Protein AF-A0A0G1K274-F1 (afdb_monomer_lite)

Structure (mmCIF, N/CA/C/O backbone):
data_AF-A0A0G1K274-F1
#
_entry.id   AF-A0A0G1K274-F1
#
loop_
_atom_site.group_PDB
_atom_site.id
_atom_site.type_symbol
_atom_site.label_atom_id
_atom_site.label_alt_id
_atom_site.label_comp_id
_atom_site.label_asym_id
_atom_site.label_entity_id
_atom_site.label_seq_id
_atom_site.pdbx_PDB_ins_code
_atom_site.Cartn_x
_atom_site.Cartn_y
_atom_site.Cartn_z
_atom_site.occupancy
_atom_site.B_iso_or_equiv
_atom_site.auth_seq_id
_atom_site.auth_comp_id
_atom_site.auth_asym_id
_atom_site.auth_atom_id
_atom_site.pdbx_PDB_model_num
ATOM 1 N N . MET A 1 1 ? 9.021 -3.836 31.593 1.00 56.03 1 MET A N 1
ATOM 2 C CA . MET A 1 1 ? 8.972 -5.165 30.939 1.00 56.03 1 MET A CA 1
ATOM 3 C C . MET A 1 1 ? 7.720 -5.307 30.049 1.00 56.03 1 MET A C 1
ATOM 5 O O . MET A 1 1 ? 6.851 -6.098 30.370 1.00 56.03 1 MET A O 1
ATOM 9 N N . LYS A 1 2 ? 7.548 -4.508 28.974 1.00 59.28 2 LYS A N 1
ATOM 10 C CA . LYS A 1 2 ? 6.286 -4.501 28.179 1.00 59.28 2 LYS A CA 1
ATOM 11 C C . LYS A 1 2 ? 6.454 -4.454 26.645 1.00 59.28 2 LYS A C 1
ATOM 13 O O . LYS A 1 2 ? 5.501 -4.141 25.948 1.00 59.28 2 LYS A O 1
ATOM 18 N N . LYS A 1 3 ? 7.643 -4.742 26.097 1.00 61.62 3 LYS A N 1
ATOM 19 C CA . LYS A 1 3 ? 7.889 -4.681 24.635 1.00 61.62 3 LYS A CA 1
ATOM 20 C C . LYS A 1 3 ? 8.610 -5.903 24.039 1.00 61.62 3 LYS A C 1
ATOM 22 O O . LYS A 1 3 ? 9.006 -5.861 22.884 1.00 61.62 3 LYS A O 1
ATOM 27 N N . LEU A 1 4 ? 8.734 -7.007 24.785 1.00 67.12 4 LEU A N 1
ATOM 28 C CA . LEU A 1 4 ? 9.348 -8.249 24.280 1.00 67.12 4 LEU A CA 1
ATOM 29 C C . LEU A 1 4 ? 8.458 -9.030 23.299 1.00 67.12 4 LEU A C 1
ATOM 31 O O . LEU A 1 4 ? 8.970 -9.836 22.533 1.00 67.12 4 LEU A O 1
ATOM 35 N N . TRP A 1 5 ? 7.148 -8.779 23.276 1.00 68.88 5 TRP A N 1
ATOM 36 C CA . TRP A 1 5 ? 6.225 -9.527 22.413 1.00 68.88 5 TRP A CA 1
ATOM 37 C C . TRP A 1 5 ? 6.246 -9.084 20.938 1.00 68.88 5 TRP A C 1
ATOM 39 O O . TRP A 1 5 ? 5.755 -9.797 20.074 1.00 68.88 5 TRP A O 1
ATOM 49 N N . VAL A 1 6 ? 6.855 -7.931 20.630 1.00 72.81 6 VAL A N 1
ATOM 50 C CA . VAL A 1 6 ? 6.970 -7.415 19.250 1.00 72.81 6 VAL A CA 1
ATOM 51 C C . VAL A 1 6 ? 8.203 -7.981 18.527 1.00 72.81 6 VAL A C 1
ATOM 53 O O . VAL A 1 6 ? 8.236 -8.024 17.301 1.00 72.81 6 VAL A O 1
ATOM 56 N N . LEU A 1 7 ? 9.198 -8.471 19.277 1.00 71.88 7 LEU A N 1
ATOM 57 C CA . LEU A 1 7 ? 10.421 -9.062 18.728 1.00 71.88 7 LEU A CA 1
ATOM 58 C C . LEU A 1 7 ? 10.169 -10.246 17.770 1.00 71.88 7 LEU A C 1
ATOM 60 O O . LEU A 1 7 ? 10.733 -10.218 16.680 1.00 71.88 7 LEU A O 1
ATOM 64 N N . PRO A 1 8 ? 9.323 -11.248 18.099 1.00 73.25 8 PRO A N 1
ATOM 65 C CA . PRO A 1 8 ? 9.096 -12.379 17.198 1.00 73.25 8 PRO A CA 1
ATOM 66 C C . PRO A 1 8 ? 8.377 -11.978 15.902 1.00 73.25 8 PRO A C 1
ATOM 68 O O . PRO A 1 8 ? 8.638 -12.557 14.854 1.00 73.25 8 PRO A O 1
ATOM 71 N N . LEU A 1 9 ? 7.513 -10.958 15.937 1.00 73.12 9 LEU A N 1
ATOM 72 C CA . LEU A 1 9 ? 6.860 -10.437 14.730 1.00 73.12 9 LEU A CA 1
ATOM 73 C C . LEU A 1 9 ? 7.866 -9.739 13.801 1.00 73.12 9 LEU A C 1
ATOM 75 O O . LEU A 1 9 ? 7.796 -9.908 12.587 1.00 73.12 9 LEU A O 1
ATOM 79 N N . LEU A 1 10 ? 8.837 -9.014 14.368 1.00 73.75 10 LEU A N 1
ATOM 80 C CA . LEU A 1 10 ? 9.909 -8.363 13.611 1.00 73.75 10 LEU A CA 1
ATOM 81 C C . LEU A 1 10 ? 10.880 -9.383 12.991 1.00 73.75 10 LEU A C 1
ATOM 83 O O . LEU A 1 10 ? 11.312 -9.209 11.855 1.00 73.75 10 LEU A O 1
ATOM 87 N N . THR A 1 11 ? 11.208 -10.463 13.708 1.00 67.00 11 THR A N 1
ATOM 88 C CA . THR A 1 11 ? 12.111 -11.501 13.187 1.00 67.00 11 THR A CA 1
ATOM 89 C C . THR A 1 11 ? 11.443 -12.359 12.119 1.00 67.00 11 THR A C 1
ATOM 91 O O . THR A 1 11 ? 12.080 -12.686 11.124 1.00 67.00 11 THR A O 1
ATOM 94 N N . VAL A 1 12 ? 10.154 -12.683 12.270 1.00 70.44 12 VAL A N 1
ATOM 95 C CA . VAL A 1 12 ? 9.387 -13.394 11.234 1.00 70.44 12 VAL A CA 1
ATOM 96 C C . VAL A 1 12 ? 9.238 -12.534 9.976 1.00 70.44 12 VAL A C 1
ATOM 98 O O . VAL A 1 12 ? 9.402 -13.052 8.877 1.00 70.44 12 VAL A O 1
ATOM 101 N N . PHE A 1 13 ? 9.030 -11.219 10.114 1.00 70.31 13 PHE A N 1
ATOM 102 C CA . PHE A 1 13 ? 9.055 -10.291 8.977 1.00 70.31 13 PHE A CA 1
ATOM 103 C C . PHE A 1 13 ? 10.398 -10.335 8.233 1.00 70.31 13 PHE A C 1
ATOM 105 O O . PHE A 1 13 ? 10.417 -10.393 7.009 1.00 70.31 13 PHE A O 1
ATOM 112 N N . PHE A 1 14 ? 11.519 -10.386 8.957 1.00 63.84 14 PHE A N 1
ATOM 113 C CA . PHE A 1 14 ? 12.847 -10.437 8.344 1.00 63.84 14 PHE A CA 1
ATOM 114 C C . PHE A 1 14 ? 13.130 -11.772 7.635 1.00 63.84 14 PHE A C 1
ATOM 116 O O . PHE A 1 14 ? 13.730 -11.774 6.563 1.00 63.84 14 PHE A O 1
ATOM 123 N N . ILE A 1 15 ? 12.664 -12.900 8.187 1.00 64.75 15 ILE A N 1
ATOM 124 C CA . ILE A 1 15 ? 12.834 -14.242 7.593 1.00 64.75 15 ILE A CA 1
ATOM 125 C C . ILE A 1 15 ? 11.943 -14.432 6.357 1.00 64.75 15 ILE A C 1
ATOM 127 O O . ILE A 1 15 ? 12.360 -15.059 5.392 1.00 64.75 15 ILE A O 1
ATOM 131 N N . LEU A 1 16 ? 10.731 -13.871 6.349 1.00 52.72 16 LEU A N 1
ATOM 132 C CA . LEU A 1 16 ? 9.820 -13.977 5.201 1.00 52.72 16 LEU A CA 1
ATOM 133 C C . LEU A 1 16 ? 10.188 -13.045 4.036 1.00 52.72 16 LEU A C 1
ATOM 135 O O . LEU A 1 16 ? 9.687 -13.234 2.932 1.00 52.72 16 LEU A O 1
ATOM 139 N N . PHE A 1 17 ? 11.047 -12.051 4.270 1.00 60.38 17 PHE A N 1
ATOM 140 C CA . PHE A 1 17 ? 11.479 -11.076 3.261 1.00 60.38 17 PHE A CA 1
ATOM 141 C C . PHE A 1 17 ? 12.928 -11.280 2.795 1.00 60.38 17 PHE A C 1
ATOM 143 O O . PHE A 1 17 ? 13.380 -10.606 1.871 1.00 60.38 17 PHE A O 1
ATOM 150 N N . SER A 1 18 ? 13.665 -12.200 3.424 1.00 56.19 18 SER A N 1
ATOM 151 C CA . SER A 1 18 ? 14.994 -12.614 2.974 1.00 56.19 18 SER A CA 1
ATOM 152 C C . SER A 1 18 ? 14.857 -13.793 2.013 1.00 56.19 18 SER A C 1
ATOM 154 O O . SER A 1 18 ? 14.837 -14.955 2.408 1.00 56.19 18 SER A O 1
ATOM 156 N N . SER A 1 19 ? 14.734 -13.497 0.719 1.00 55.25 19 SER A N 1
ATOM 157 C CA . SER A 1 19 ? 14.822 -14.517 -0.327 1.00 55.25 19 SER A CA 1
ATOM 158 C C . SER A 1 19 ? 16.202 -15.199 -0.292 1.00 55.25 19 SER A C 1
ATOM 160 O O . SER A 1 19 ? 17.212 -14.489 -0.223 1.00 55.25 19 SER A O 1
ATOM 162 N N . PRO A 1 20 ? 16.286 -16.543 -0.357 1.00 55.88 20 PRO A N 1
ATOM 163 C CA . PRO A 1 20 ? 17.560 -17.238 -0.458 1.00 55.88 20 PRO A CA 1
ATOM 164 C C . PRO A 1 20 ? 18.199 -16.941 -1.817 1.00 55.88 20 PRO A C 1
ATOM 166 O O . PRO A 1 20 ? 17.591 -17.101 -2.873 1.00 55.88 20 PRO A O 1
ATOM 169 N N . LEU A 1 21 ? 19.439 -16.479 -1.756 1.00 46.41 21 LEU A N 1
ATOM 170 C CA . LEU A 1 21 ? 20.280 -16.168 -2.897 1.00 46.41 21 LEU A CA 1
ATOM 171 C C . LEU A 1 21 ? 20.749 -17.478 -3.560 1.00 46.41 21 LEU A C 1
ATOM 173 O O . LEU A 1 21 ? 21.390 -18.302 -2.905 1.00 46.41 21 LEU A O 1
ATOM 177 N N . HIS A 1 22 ? 20.432 -17.690 -4.838 1.00 45.53 22 HIS A N 1
ATOM 178 C CA . HIS A 1 22 ? 20.986 -18.790 -5.634 1.00 45.53 22 HIS A CA 1
ATOM 179 C C . HIS A 1 22 ? 22.486 -18.540 -5.862 1.00 45.53 22 HIS A C 1
ATOM 181 O O . HIS A 1 22 ? 22.850 -17.520 -6.437 1.00 45.53 22 HIS A O 1
ATOM 187 N N . ALA A 1 23 ? 23.357 -19.450 -5.417 1.00 46.56 23 ALA A N 1
ATOM 188 C CA . ALA A 1 23 ? 24.804 -19.357 -5.619 1.00 46.56 23 ALA A CA 1
ATOM 189 C C . ALA A 1 23 ? 25.292 -20.443 -6.594 1.00 46.56 23 ALA A C 1
ATOM 191 O O . ALA A 1 23 ? 25.287 -21.628 -6.257 1.00 46.56 23 ALA A O 1
ATOM 192 N N . VAL A 1 24 ? 25.748 -20.031 -7.781 1.00 47.75 24 VAL A N 1
ATOM 193 C CA . VAL A 1 24 ? 26.593 -20.807 -8.707 1.00 47.75 24 VAL A CA 1
ATOM 194 C C . VAL A 1 24 ? 27.685 -19.857 -9.211 1.00 47.75 24 VAL A C 1
ATOM 196 O O . VAL A 1 24 ? 27.383 -18.757 -9.651 1.00 47.75 24 VAL A O 1
ATOM 199 N N . ILE A 1 25 ? 28.950 -20.265 -9.093 1.00 51.47 25 ILE A N 1
ATOM 200 C CA . ILE A 1 25 ? 30.141 -19.402 -9.170 1.00 51.47 25 ILE A CA 1
ATOM 201 C C . ILE A 1 25 ? 30.819 -19.586 -10.538 1.00 51.47 25 ILE A C 1
ATOM 203 O O . ILE A 1 25 ? 31.209 -20.708 -10.867 1.00 51.47 25 ILE A O 1
ATOM 207 N N . ASN A 1 26 ? 30.999 -18.517 -11.323 1.00 50.50 26 ASN A N 1
ATOM 208 C CA . ASN A 1 26 ? 31.830 -18.531 -12.536 1.00 50.50 26 ASN A CA 1
ATOM 209 C C . ASN A 1 26 ? 32.650 -17.235 -12.657 1.00 50.50 26 ASN A C 1
ATOM 211 O O . ASN A 1 26 ? 32.182 -16.218 -13.161 1.00 50.50 26 ASN A O 1
ATOM 215 N N . ILE A 1 27 ? 33.904 -17.303 -12.206 1.00 56.06 27 ILE A N 1
ATOM 216 C CA . ILE A 1 27 ? 34.758 -16.185 -11.751 1.00 56.06 27 ILE A CA 1
ATOM 217 C C . ILE A 1 27 ? 35.103 -15.134 -12.838 1.00 56.06 27 ILE A C 1
ATOM 219 O O . ILE A 1 27 ? 35.600 -14.060 -12.516 1.00 56.06 27 ILE A O 1
ATOM 223 N N . VAL A 1 28 ? 34.802 -15.371 -14.120 1.00 55.28 28 VAL A N 1
ATOM 224 C CA . VAL A 1 28 ? 34.998 -14.369 -15.196 1.00 55.28 28 VAL A CA 1
ATOM 225 C C . VAL A 1 28 ? 33.726 -13.555 -15.500 1.00 55.28 28 VAL A C 1
ATOM 227 O O . VAL A 1 28 ? 33.837 -12.443 -16.009 1.00 55.28 28 VAL A O 1
ATOM 230 N N . ASN A 1 29 ? 32.541 -14.036 -15.104 1.00 54.09 29 ASN A N 1
ATOM 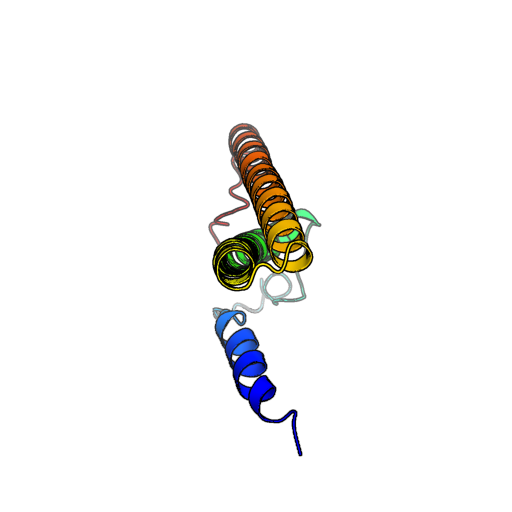231 C CA . ASN A 1 29 ? 31.276 -13.281 -15.153 1.00 54.09 29 ASN A CA 1
ATOM 232 C C . ASN A 1 29 ? 30.891 -12.677 -13.777 1.00 54.09 29 ASN A C 1
ATOM 234 O O . ASN A 1 29 ? 29.935 -11.923 -13.661 1.00 54.09 29 ASN A O 1
ATOM 238 N N . ASP A 1 30 ? 31.664 -12.959 -12.725 1.00 52.44 30 ASP A N 1
ATOM 239 C CA . ASP A 1 30 ? 31.283 -12.813 -11.307 1.00 52.44 30 ASP A CA 1
ATOM 240 C C . ASP A 1 30 ? 31.515 -11.414 -10.690 1.00 52.44 30 ASP A C 1
ATOM 242 O O . ASP A 1 30 ? 31.635 -11.260 -9.476 1.00 52.44 30 ASP A O 1
ATOM 246 N N . ILE A 1 31 ? 31.622 -10.365 -11.511 1.00 49.75 31 ILE A N 1
ATOM 247 C CA . ILE A 1 31 ? 31.525 -8.974 -11.017 1.00 49.75 31 ILE A CA 1
ATOM 248 C C . ILE A 1 31 ? 30.113 -8.421 -11.266 1.00 49.75 31 ILE A C 1
ATOM 250 O O . ILE A 1 31 ? 29.668 -7.538 -10.532 1.00 49.75 31 ILE A O 1
ATOM 254 N N . SER A 1 32 ? 29.365 -8.988 -12.221 1.00 51.19 32 SER A N 1
ATOM 255 C CA . SER A 1 32 ? 27.956 -8.649 -12.447 1.00 51.19 32 SER A CA 1
ATOM 256 C C . SER A 1 32 ? 26.966 -9.434 -11.578 1.00 51.19 32 SER A C 1
ATOM 258 O O . SER A 1 32 ? 25.819 -9.021 -11.470 1.00 51.19 32 SER A O 1
ATOM 260 N N . ASP A 1 33 ? 27.401 -10.498 -10.894 1.00 51.47 33 ASP A N 1
ATOM 261 C CA . ASP A 1 33 ? 26.502 -11.452 -10.216 1.00 51.47 33 ASP A CA 1
ATOM 262 C C . ASP A 1 33 ? 26.571 -11.403 -8.673 1.00 51.47 33 ASP A C 1
ATOM 264 O O . ASP A 1 33 ? 26.163 -12.338 -7.984 1.00 51.47 33 ASP A O 1
ATOM 268 N N . THR A 1 34 ? 27.043 -10.297 -8.081 1.00 50.31 34 THR A N 1
ATOM 269 C CA . THR A 1 34 ? 26.883 -10.076 -6.629 1.00 50.31 34 THR A CA 1
ATOM 270 C C . THR A 1 34 ? 25.570 -9.331 -6.329 1.00 50.31 34 THR A C 1
ATOM 272 O O . THR A 1 34 ? 25.221 -8.406 -7.068 1.00 50.31 34 THR A O 1
ATOM 275 N N . PRO A 1 35 ? 24.867 -9.616 -5.209 1.00 52.41 35 PRO A N 1
ATOM 276 C CA . PRO A 1 35 ? 23.603 -8.947 -4.829 1.00 52.41 35 PRO A CA 1
ATOM 277 C C . PRO A 1 35 ? 23.689 -7.424 -4.681 1.00 52.41 35 PRO A C 1
ATOM 279 O O . PRO A 1 35 ? 22.673 -6.747 -4.544 1.00 52.41 35 PRO A O 1
ATOM 282 N N . TRP A 1 36 ? 24.910 -6.891 -4.655 1.00 48.94 36 TRP A N 1
ATOM 283 C CA . TRP A 1 36 ? 25.216 -5.476 -4.492 1.00 48.94 36 TRP A CA 1
ATOM 284 C C . TRP A 1 36 ? 26.074 -4.916 -5.641 1.00 48.94 36 TRP A C 1
ATOM 286 O O . TRP A 1 36 ? 26.486 -3.761 -5.567 1.00 48.94 36 TRP A O 1
ATOM 296 N N . GLY A 1 37 ? 26.355 -5.707 -6.688 1.00 50.34 37 GLY A N 1
ATOM 297 C CA . GLY A 1 37 ? 27.304 -5.367 -7.759 1.00 50.34 37 GLY A CA 1
ATOM 298 C C . GLY A 1 37 ? 26.711 -5.154 -9.150 1.00 50.34 37 GLY A C 1
ATOM 299 O O . GLY A 1 37 ? 27.451 -4.805 -10.063 1.00 50.34 37 GLY A O 1
ATOM 300 N N . SER A 1 38 ? 25.401 -5.294 -9.351 1.00 46.97 38 SER A N 1
ATOM 301 C CA . SER A 1 38 ? 24.761 -4.870 -10.606 1.00 46.97 38 SER A CA 1
ATOM 302 C C . SER A 1 38 ? 23.331 -4.392 -10.397 1.00 46.97 38 SER A C 1
ATOM 304 O O . SER A 1 38 ? 22.378 -4.957 -10.916 1.00 46.97 38 SER A O 1
ATOM 306 N N . PHE A 1 39 ? 23.174 -3.246 -9.731 1.00 47.94 39 PHE A N 1
ATOM 307 C CA . PHE A 1 39 ? 22.124 -2.324 -10.172 1.00 47.94 39 PHE A CA 1
ATOM 308 C C . PHE A 1 39 ? 22.655 -1.619 -11.419 1.00 47.94 39 PHE A C 1
ATOM 310 O O . PHE A 1 39 ? 23.088 -0.471 -11.362 1.00 47.94 39 PHE A O 1
ATOM 317 N N . SER A 1 40 ? 22.705 -2.351 -12.537 1.00 54.84 40 SER A N 1
ATOM 318 C CA . SER A 1 40 ? 23.141 -1.802 -13.828 1.00 54.84 40 SER A CA 1
ATOM 319 C C . SER A 1 40 ? 22.231 -0.634 -14.238 1.00 54.84 40 SER A C 1
ATOM 321 O O . SER A 1 40 ? 22.657 0.310 -14.905 1.00 54.84 40 SER A O 1
ATOM 323 N N . SER A 1 41 ? 20.984 -0.638 -13.743 1.00 64.31 41 SER A N 1
ATOM 324 C CA . SER A 1 41 ? 20.038 0.464 -13.862 1.00 64.31 41 SER A CA 1
ATOM 325 C C . SER A 1 41 ? 19.155 0.644 -12.616 1.00 64.31 41 SER A C 1
ATOM 327 O O . SER A 1 41 ? 18.930 -0.279 -11.833 1.00 64.31 41 SER A O 1
ATOM 329 N N . LEU A 1 42 ? 18.564 1.837 -12.471 1.00 68.81 42 LEU A N 1
ATOM 330 C CA . LEU A 1 42 ? 17.496 2.111 -11.497 1.00 68.81 42 LEU A CA 1
ATOM 331 C C . LEU A 1 42 ? 16.290 1.158 -11.668 1.00 68.81 42 LEU A C 1
ATOM 333 O O . LEU A 1 42 ? 15.561 0.906 -10.710 1.00 68.81 42 LEU A O 1
ATOM 337 N N . GLY A 1 43 ? 16.092 0.610 -12.872 1.00 68.56 43 GLY A N 1
ATOM 338 C CA . GLY A 1 43 ? 15.006 -0.315 -13.188 1.00 68.56 43 GLY A CA 1
ATOM 339 C C . GLY A 1 43 ? 15.124 -1.663 -12.474 1.00 68.56 43 GLY A C 1
ATOM 340 O O . GLY A 1 43 ? 14.111 -2.178 -12.005 1.00 68.56 43 GLY A O 1
ATOM 341 N N . ASP A 1 44 ? 16.335 -2.198 -12.309 1.00 70.06 44 ASP A N 1
ATOM 342 C CA . ASP A 1 44 ? 16.558 -3.520 -11.696 1.00 70.06 44 ASP A CA 1
ATOM 343 C C . ASP A 1 44 ? 16.305 -3.493 -10.183 1.00 70.06 44 ASP A C 1
ATOM 345 O O . ASP A 1 44 ? 15.680 -4.392 -9.610 1.00 70.06 44 ASP A O 1
ATOM 349 N N . PHE A 1 45 ? 16.711 -2.397 -9.535 1.00 74.56 45 PHE A N 1
ATOM 350 C CA . PHE A 1 45 ? 16.407 -2.148 -8.127 1.00 74.56 45 PHE A CA 1
ATOM 351 C C . PHE A 1 45 ? 14.895 -2.059 -7.893 1.00 74.56 45 PHE A C 1
ATOM 353 O O . PHE A 1 45 ? 14.352 -2.706 -6.996 1.00 74.56 45 PHE A O 1
ATOM 360 N N . ILE A 1 46 ? 14.202 -1.284 -8.733 1.00 77.81 46 ILE A N 1
ATOM 361 C CA . ILE A 1 46 ? 12.751 -1.099 -8.643 1.00 77.81 46 ILE A CA 1
ATOM 362 C C . ILE A 1 46 ? 12.012 -2.419 -8.911 1.00 77.81 46 ILE A C 1
ATOM 364 O O . ILE A 1 46 ? 11.075 -2.738 -8.182 1.00 77.81 46 ILE A O 1
ATOM 368 N N . SER A 1 47 ? 12.454 -3.216 -9.886 1.00 75.56 47 SER A N 1
ATOM 369 C CA . SER A 1 47 ? 11.839 -4.508 -10.237 1.00 75.56 47 SER A CA 1
ATOM 370 C C . SER A 1 47 ? 11.995 -5.564 -9.142 1.00 75.56 47 SER A C 1
ATOM 372 O O . SER A 1 47 ? 11.103 -6.377 -8.937 1.00 75.56 47 SER A O 1
ATOM 374 N N . THR A 1 48 ? 13.088 -5.521 -8.379 1.00 79.50 48 THR A N 1
ATOM 375 C CA . THR A 1 48 ? 13.281 -6.416 -7.226 1.00 79.50 48 THR A CA 1
ATOM 376 C C . THR A 1 48 ? 12.429 -5.986 -6.025 1.00 79.50 48 THR A C 1
ATOM 378 O O . THR A 1 48 ? 11.932 -6.814 -5.262 1.00 79.50 48 THR A O 1
ATOM 381 N N . LEU A 1 49 ? 12.238 -4.677 -5.841 1.00 82.62 49 LEU A N 1
ATOM 382 C CA . LEU A 1 49 ? 11.547 -4.119 -4.679 1.00 82.62 49 LEU A CA 1
ATOM 383 C C . LEU A 1 49 ? 10.016 -4.100 -4.835 1.00 82.62 49 LEU A C 1
ATOM 385 O O . LEU A 1 49 ? 9.294 -4.305 -3.856 1.00 82.62 49 LEU A O 1
ATOM 389 N N . LEU A 1 50 ? 9.509 -3.840 -6.043 1.00 84.56 50 LEU A N 1
ATOM 390 C CA . LEU A 1 50 ? 8.076 -3.677 -6.303 1.00 84.56 50 LEU A CA 1
ATOM 391 C C . LEU A 1 50 ? 7.230 -4.892 -5.885 1.00 84.56 50 LEU A C 1
ATOM 393 O O . LEU A 1 50 ? 6.267 -4.671 -5.149 1.00 84.56 50 LEU A O 1
ATOM 397 N N . PRO A 1 51 ? 7.549 -6.146 -6.267 1.00 82.50 51 PRO A N 1
ATOM 398 C CA . PRO A 1 51 ? 6.717 -7.309 -5.932 1.00 82.50 51 PRO A CA 1
ATOM 399 C C . PRO A 1 51 ? 6.512 -7.449 -4.419 1.00 82.50 51 PRO A C 1
ATOM 401 O O . PRO A 1 51 ? 5.400 -7.637 -3.923 1.00 82.50 51 PRO A O 1
ATOM 404 N N . ASN A 1 52 ? 7.594 -7.237 -3.678 1.00 85.06 52 ASN A N 1
ATOM 405 C CA . ASN A 1 52 ? 7.640 -7.263 -2.228 1.00 85.06 52 ASN A CA 1
ATOM 406 C C . ASN A 1 52 ? 6.776 -6.162 -1.585 1.00 85.06 52 ASN A C 1
ATOM 408 O O . ASN A 1 52 ? 6.045 -6.422 -0.623 1.00 85.06 52 ASN A O 1
ATOM 412 N N . ILE A 1 53 ? 6.813 -4.942 -2.133 1.00 88.19 53 ILE A N 1
ATOM 413 C CA . ILE A 1 53 ? 5.943 -3.842 -1.697 1.00 88.19 53 ILE A CA 1
ATOM 414 C C . ILE A 1 53 ? 4.478 -4.166 -1.989 1.00 88.19 53 ILE A C 1
ATOM 416 O O . ILE A 1 53 ? 3.649 -3.962 -1.111 1.00 88.19 53 ILE A O 1
ATOM 420 N N . TYR A 1 54 ? 4.139 -4.704 -3.164 1.00 87.12 54 TYR A N 1
ATOM 421 C CA . TYR A 1 54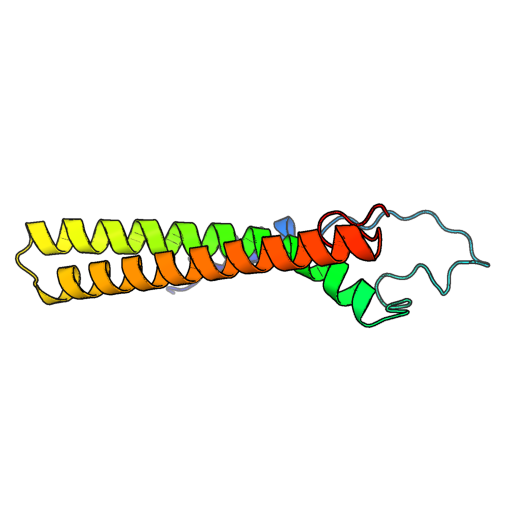 ? 2.752 -5.046 -3.503 1.00 87.12 54 TYR A CA 1
ATOM 422 C C . TYR A 1 54 ? 2.146 -6.063 -2.530 1.00 87.12 54 TYR A C 1
ATOM 424 O O . TYR A 1 54 ? 1.023 -5.868 -2.057 1.00 87.12 54 TYR A O 1
ATOM 432 N N . ILE A 1 55 ? 2.899 -7.110 -2.176 1.00 87.50 55 ILE A N 1
ATOM 433 C CA . ILE A 1 55 ? 2.475 -8.104 -1.178 1.00 87.50 55 ILE A CA 1
ATOM 434 C C . ILE A 1 55 ? 2.267 -7.430 0.184 1.00 87.50 55 ILE A C 1
ATOM 436 O O . ILE A 1 55 ? 1.221 -7.600 0.817 1.00 87.50 55 ILE A O 1
ATOM 440 N N . LEU A 1 56 ? 3.236 -6.622 0.623 1.00 90.12 56 LEU A N 1
ATOM 441 C CA . LEU A 1 56 ? 3.172 -5.931 1.909 1.00 90.12 56 LEU A CA 1
ATOM 442 C C . LEU A 1 56 ? 2.002 -4.938 1.975 1.00 90.12 56 LEU A C 1
ATOM 444 O O . LEU A 1 56 ? 1.271 -4.901 2.965 1.00 90.12 56 LEU A O 1
ATOM 448 N N . SER A 1 57 ? 1.785 -4.169 0.910 1.00 89.88 57 SER A N 1
ATOM 449 C CA . SER A 1 57 ? 0.667 -3.241 0.773 1.00 89.88 57 SER A CA 1
ATOM 450 C C . SER A 1 57 ? -0.673 -3.966 0.845 1.00 89.88 57 SER A C 1
ATOM 452 O O . SER A 1 57 ? -1.565 -3.489 1.543 1.00 89.88 57 SER A O 1
ATOM 454 N N . GLY A 1 58 ? -0.807 -5.138 0.214 1.00 89.44 58 GLY A N 1
ATOM 455 C CA . GLY A 1 58 ? -2.008 -5.967 0.321 1.00 89.44 58 GLY A CA 1
ATOM 456 C C . GLY A 1 58 ? -2.308 -6.386 1.764 1.00 89.44 58 GLY A C 1
ATOM 457 O O . GLY A 1 58 ? -3.432 -6.217 2.238 1.00 89.44 58 GLY A O 1
ATOM 458 N N . ILE A 1 59 ? -1.293 -6.856 2.496 1.00 92.88 59 ILE A N 1
ATOM 459 C CA . ILE A 1 59 ? -1.435 -7.283 3.898 1.00 92.88 59 ILE A CA 1
ATOM 460 C C . ILE A 1 59 ? -1.821 -6.105 4.803 1.00 92.88 59 ILE A C 1
ATOM 462 O O . ILE A 1 59 ? -2.756 -6.209 5.600 1.00 92.88 59 ILE A O 1
ATOM 466 N N . ILE A 1 60 ? -1.125 -4.972 4.675 1.00 91.06 60 ILE A N 1
ATOM 467 C CA . ILE A 1 60 ? -1.382 -3.776 5.489 1.00 91.06 60 ILE A CA 1
ATOM 468 C C . ILE A 1 60 ? -2.783 -3.230 5.210 1.00 91.06 60 ILE A C 1
ATOM 470 O O . ILE A 1 60 ? -3.535 -2.941 6.142 1.00 91.06 60 ILE A O 1
ATOM 474 N N . MET A 1 61 ? -3.156 -3.119 3.935 1.00 90.88 61 MET A N 1
ATOM 475 C CA . MET A 1 61 ? -4.473 -2.644 3.528 1.00 90.88 61 MET A CA 1
ATOM 476 C C . MET A 1 61 ? -5.581 -3.534 4.092 1.00 90.88 61 MET A C 1
ATOM 478 O O . MET A 1 61 ? -6.570 -3.023 4.616 1.00 90.88 61 MET A O 1
ATOM 482 N N . PHE A 1 62 ? -5.398 -4.854 4.048 1.00 91.19 62 PHE A N 1
ATOM 483 C CA . PHE A 1 62 ? -6.345 -5.804 4.621 1.00 91.19 62 PHE A CA 1
ATOM 484 C C . PHE A 1 62 ? -6.483 -5.623 6.140 1.00 91.19 62 PHE A C 1
ATOM 486 O O . PHE A 1 62 ? -7.597 -5.552 6.658 1.00 91.19 62 PHE A O 1
ATOM 493 N N . ALA A 1 63 ? -5.372 -5.452 6.861 1.00 92.44 63 ALA A N 1
ATOM 494 C CA . ALA A 1 63 ? -5.398 -5.205 8.303 1.00 92.44 63 ALA A CA 1
ATOM 495 C C . ALA A 1 63 ? -6.138 -3.900 8.668 1.00 92.44 63 ALA A C 1
ATOM 497 O O . ALA A 1 63 ? -6.931 -3.871 9.617 1.00 92.44 63 ALA A O 1
ATOM 498 N N . ILE A 1 64 ? -5.929 -2.824 7.904 1.00 90.38 64 ILE A N 1
ATOM 499 C CA . ILE A 1 64 ? -6.623 -1.542 8.111 1.00 90.38 64 ILE A CA 1
ATOM 500 C C . ILE A 1 64 ? -8.113 -1.670 7.775 1.00 90.38 64 ILE A C 1
ATOM 502 O O . ILE A 1 64 ? -8.954 -1.179 8.525 1.00 90.38 64 ILE A O 1
ATOM 506 N N . PHE A 1 65 ? -8.463 -2.378 6.700 1.00 91.69 65 PHE A N 1
ATOM 507 C CA . PHE A 1 65 ? -9.857 -2.585 6.309 1.00 91.69 65 PHE A CA 1
ATOM 508 C C . PHE A 1 65 ? -10.652 -3.334 7.390 1.00 91.69 65 PHE A C 1
ATOM 510 O O . PHE A 1 65 ? -11.727 -2.889 7.798 1.00 91.69 65 PHE A O 1
ATOM 517 N N . PHE A 1 66 ? -10.098 -4.426 7.928 1.00 92.56 66 PHE A N 1
ATOM 518 C CA . PHE A 1 66 ? -10.741 -5.200 8.996 1.00 92.56 66 PHE A CA 1
ATOM 519 C C . PHE 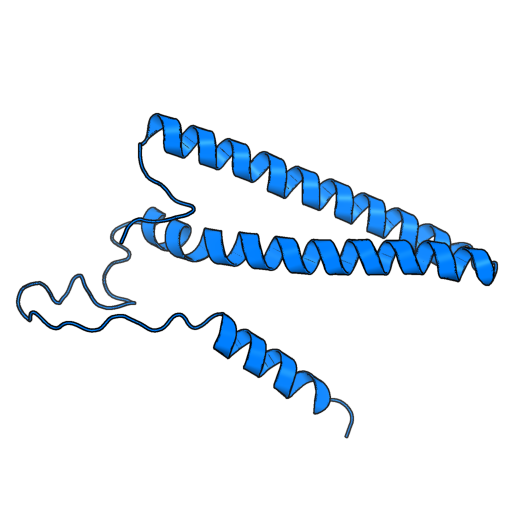A 1 66 ? -10.812 -4.437 10.320 1.00 92.56 66 PHE A C 1
ATOM 521 O O . PHE A 1 66 ? -11.846 -4.460 10.988 1.00 92.56 66 PHE A O 1
ATOM 528 N N . SER A 1 67 ? -9.744 -3.732 10.700 1.00 90.06 67 SER A N 1
ATOM 529 C CA . SER A 1 67 ? -9.745 -2.927 11.928 1.00 90.06 67 SER A CA 1
ATOM 530 C C . SER A 1 67 ? -10.702 -1.735 11.841 1.00 90.06 67 SER A C 1
ATOM 532 O O . SER A 1 67 ? -11.422 -1.470 12.804 1.00 90.06 67 SER A O 1
ATOM 534 N N . GLY A 1 68 ? -10.795 -1.074 10.684 1.00 90.81 68 GLY A N 1
ATOM 535 C CA . GLY A 1 68 ? -11.778 -0.024 10.415 1.00 90.81 68 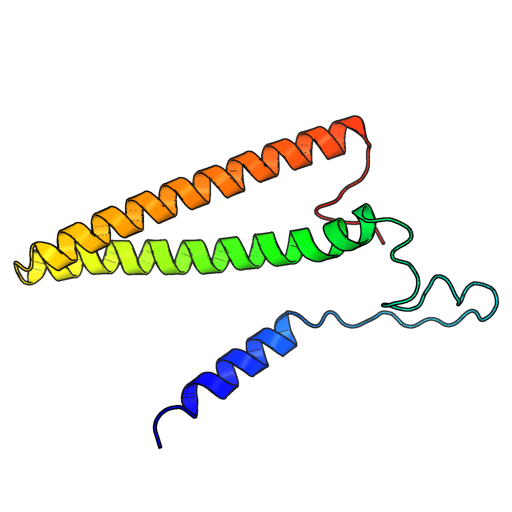GLY A CA 1
ATOM 536 C C . GLY A 1 68 ? -13.211 -0.548 10.504 1.00 90.81 68 GLY A C 1
ATOM 537 O O . GLY A 1 68 ? -14.028 0.016 11.233 1.00 90.81 68 GLY A O 1
ATOM 538 N N . GLY A 1 69 ? -13.499 -1.682 9.856 1.00 89.75 69 GLY A N 1
ATOM 539 C CA . GLY A 1 69 ? -14.803 -2.347 9.936 1.00 89.75 69 GLY A CA 1
ATOM 540 C C . GLY A 1 69 ? -15.189 -2.736 11.368 1.00 89.75 69 GLY A C 1
ATOM 541 O O . GLY A 1 69 ? -16.297 -2.438 11.818 1.00 89.75 69 GLY A O 1
ATOM 542 N N . PHE A 1 70 ? -14.257 -3.314 12.130 1.00 91.25 70 PHE A N 1
ATOM 543 C CA . PHE A 1 70 ? -14.477 -3.646 13.541 1.00 91.25 70 PHE A CA 1
ATOM 544 C C . PHE A 1 70 ? -14.738 -2.402 14.404 1.00 91.25 70 PHE A C 1
ATOM 546 O O . PHE A 1 70 ? -15.564 -2.430 15.320 1.00 91.25 70 PHE A O 1
ATOM 553 N N . MET A 1 71 ? -14.078 -1.282 14.105 1.00 90.12 71 MET A N 1
ATOM 554 C CA . MET A 1 71 ? -14.269 -0.022 14.822 1.00 90.12 71 MET A CA 1
ATOM 555 C C . MET A 1 71 ? -15.662 0.585 14.579 1.00 90.12 71 MET A C 1
ATOM 557 O O . MET A 1 71 ? -16.271 1.110 15.512 1.00 90.12 71 MET A O 1
ATOM 561 N N . ILE A 1 72 ? -16.213 0.437 13.367 1.00 89.38 72 ILE A N 1
ATOM 562 C CA . ILE A 1 72 ? -17.602 0.827 13.064 1.00 89.38 72 ILE A CA 1
ATOM 563 C C . ILE A 1 72 ? -18.583 -0.010 13.890 1.00 89.38 72 ILE A C 1
ATOM 565 O O . ILE A 1 72 ? -19.471 0.553 14.533 1.00 89.38 72 ILE A O 1
ATOM 569 N N . ILE A 1 73 ? -18.411 -1.337 13.893 1.00 90.00 73 ILE A N 1
ATOM 570 C CA . ILE A 1 73 ? -19.304 -2.269 14.601 1.00 90.00 73 ILE A CA 1
ATOM 571 C C . ILE A 1 73 ? -19.258 -2.005 16.111 1.00 90.00 73 ILE A C 1
ATOM 573 O O . ILE A 1 73 ? -20.294 -1.780 16.734 1.00 90.00 73 ILE A O 1
ATOM 577 N N . SER A 1 74 ? -18.058 -1.960 16.692 1.00 88.88 74 SER A N 1
ATOM 578 C CA . SER A 1 74 ? -17.870 -1.739 18.133 1.00 88.88 74 SER A CA 1
ATOM 579 C C . SER A 1 74 ? -18.328 -0.351 18.596 1.00 88.88 74 SER A C 1
ATOM 581 O O . SER A 1 74 ? -18.900 -0.225 19.682 1.00 88.88 74 SER A O 1
ATOM 583 N N . GLY A 1 75 ? -18.133 0.689 17.777 1.00 85.44 75 GLY A N 1
ATOM 584 C CA . GLY A 1 75 ? -18.655 2.033 18.039 1.00 85.44 75 GLY A CA 1
ATOM 585 C C . GLY A 1 75 ? -20.185 2.090 17.991 1.00 85.44 75 GLY A C 1
ATOM 586 O O . GLY A 1 75 ? -20.799 2.733 18.839 1.00 85.44 75 GLY A O 1
ATOM 587 N N . GLY A 1 76 ? -20.808 1.359 17.060 1.00 81.44 76 GLY A N 1
ATOM 588 C CA . GLY A 1 76 ? -22.265 1.237 16.963 1.00 81.44 76 GLY A CA 1
ATOM 589 C C . GLY A 1 76 ? -22.896 0.554 18.179 1.00 81.44 76 GLY A C 1
ATOM 590 O O . GLY A 1 76 ? -23.929 1.005 18.663 1.00 81.44 76 GLY A O 1
ATOM 591 N N . THR A 1 77 ? -22.251 -0.479 18.729 1.00 79.81 77 THR A N 1
ATOM 592 C CA . THR A 1 77 ? -22.758 -1.194 19.915 1.00 79.81 77 THR A CA 1
ATOM 593 C C . THR A 1 77 ? -22.580 -0.424 21.224 1.00 79.81 77 THR A C 1
ATOM 595 O O . THR A 1 77 ? -23.350 -0.627 22.155 1.00 79.81 77 THR A O 1
ATOM 598 N N . THR A 1 78 ? -21.565 0.442 21.324 1.00 79.75 78 THR A N 1
ATOM 599 C CA . THR A 1 78 ? -21.282 1.218 22.551 1.00 79.75 78 THR A CA 1
ATOM 600 C C . THR A 1 78 ? -21.893 2.621 22.550 1.00 79.75 78 THR A C 1
ATOM 602 O O . THR A 1 78 ? -21.807 3.310 23.562 1.00 79.75 78 THR A O 1
ATOM 605 N N . GLY A 1 79 ? -22.509 3.059 21.444 1.00 81.31 79 GLY A N 1
ATOM 606 C CA . GLY A 1 79 ? -23.025 4.426 21.294 1.00 81.31 79 GLY A CA 1
ATOM 607 C C . GLY A 1 79 ? -21.927 5.490 21.155 1.00 81.31 79 G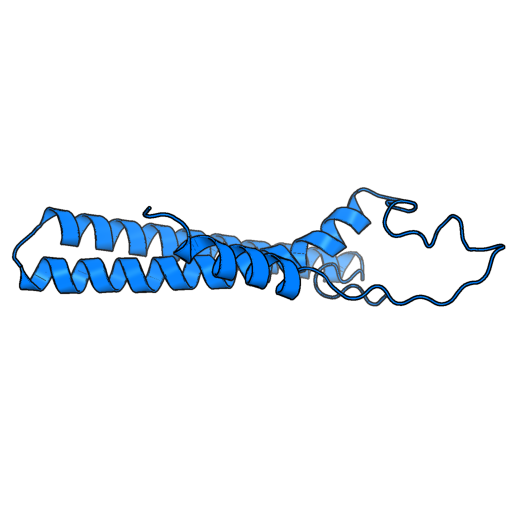LY A C 1
ATOM 608 O O . GLY A 1 79 ? -22.202 6.686 21.228 1.00 81.31 79 GLY A O 1
ATOM 609 N N . ASP A 1 80 ? -20.676 5.071 20.949 1.00 85.62 80 ASP A N 1
ATOM 610 C CA . ASP A 1 80 ? -19.509 5.946 20.880 1.00 85.62 80 ASP A CA 1
ATOM 611 C C . ASP A 1 80 ? -19.335 6.465 19.441 1.00 85.62 80 ASP A C 1
ATOM 613 O O . ASP A 1 80 ? -18.644 5.874 18.600 1.00 85.62 80 ASP A O 1
ATOM 617 N N . ALA A 1 81 ? -20.016 7.578 19.142 1.00 85.88 81 ALA A N 1
ATOM 618 C CA . ALA A 1 81 ? -20.060 8.189 17.810 1.00 85.88 81 ALA A CA 1
ATOM 619 C C . ALA A 1 81 ? -18.662 8.475 17.235 1.00 85.88 81 ALA A C 1
ATOM 621 O O . ALA A 1 81 ? -18.450 8.361 16.026 1.00 85.88 81 ALA A O 1
ATOM 622 N N . LYS A 1 82 ? -17.681 8.766 18.100 1.00 88.50 82 LYS A N 1
ATOM 623 C CA . LYS A 1 82 ? -16.297 9.030 17.696 1.00 88.50 82 LYS A CA 1
ATOM 624 C C . LYS A 1 82 ? -15.635 7.797 17.085 1.00 88.50 82 LYS A C 1
ATOM 626 O O . LYS A 1 82 ? -15.009 7.906 16.034 1.00 88.50 82 LYS A O 1
ATOM 631 N N . LYS A 1 83 ? -15.792 6.623 17.705 1.00 86.50 83 LYS A N 1
ATOM 632 C CA . LYS A 1 83 ? -15.237 5.364 17.178 1.00 86.50 83 LYS A CA 1
ATOM 633 C C . LYS A 1 83 ? -15.909 4.966 15.873 1.00 86.50 83 LYS A C 1
ATOM 635 O O . LYS A 1 83 ? -15.232 4.579 14.928 1.00 86.50 83 LYS A O 1
ATOM 640 N N . SER A 1 84 ? -17.229 5.132 15.794 1.00 88.75 84 SER A N 1
ATOM 641 C CA . SER A 1 84 ? -17.965 4.876 14.553 1.00 88.75 84 SER A CA 1
ATOM 642 C C . SER A 1 84 ? -17.455 5.760 13.407 1.00 88.75 84 SER A C 1
ATOM 644 O O . SER A 1 84 ? -17.210 5.269 12.306 1.00 88.75 84 SER A O 1
ATOM 646 N N . GLN A 1 85 ? -17.215 7.047 13.673 1.00 91.19 85 GLN A N 1
ATOM 647 C CA . GLN A 1 85 ? -16.693 7.978 12.675 1.00 91.19 85 GLN A CA 1
ATOM 648 C C . GLN A 1 85 ? -15.248 7.660 12.267 1.00 91.19 85 GLN A C 1
ATOM 650 O O . GLN A 1 85 ? -14.960 7.629 11.073 1.00 91.19 85 GLN A O 1
ATOM 655 N N . GLN A 1 86 ? -14.375 7.328 13.222 1.00 89.94 86 GLN A N 1
ATOM 656 C CA . GLN A 1 86 ? -13.004 6.885 12.936 1.00 89.94 86 GLN A CA 1
ATOM 657 C C . GLN A 1 86 ? -12.970 5.606 12.094 1.00 89.94 86 GLN A C 1
ATOM 659 O O . GLN A 1 86 ? -12.179 5.503 11.162 1.00 89.94 86 GLN A O 1
ATOM 664 N N . GLY A 1 87 ? -13.854 4.646 12.373 1.00 90.62 87 GLY A N 1
ATOM 665 C CA . GLY A 1 87 ? -13.961 3.425 11.579 1.00 90.62 87 GLY A CA 1
ATOM 666 C C . GLY A 1 87 ? -14.404 3.690 10.137 1.00 90.62 87 GLY A C 1
ATOM 667 O O . GLY A 1 87 ? -13.844 3.114 9.206 1.00 90.62 87 GLY A O 1
ATOM 668 N N . LYS A 1 88 ? -15.364 4.605 9.931 1.00 90.38 88 LYS A N 1
ATOM 669 C CA . LYS A 1 88 ? -15.801 5.032 8.587 1.00 90.38 88 LYS A CA 1
ATOM 670 C C . LYS A 1 88 ? -14.680 5.718 7.817 1.00 90.38 88 LYS A C 1
ATOM 672 O O . LYS A 1 88 ? -14.499 5.464 6.626 1.00 90.38 88 LYS A O 1
ATOM 677 N N . GLU A 1 89 ? -13.926 6.570 8.498 1.00 92.62 89 GLU A N 1
ATOM 678 C CA . GLU A 1 89 ? -12.777 7.249 7.916 1.00 92.62 89 GLU A CA 1
ATOM 679 C C . GLU A 1 89 ? -11.685 6.239 7.535 1.00 92.62 89 GLU A C 1
ATOM 681 O O . GLU A 1 89 ? -11.229 6.232 6.394 1.00 92.62 89 GLU A O 1
ATOM 686 N N . ALA A 1 90 ? -11.349 5.304 8.428 1.00 91.12 90 ALA A N 1
ATOM 687 C CA . ALA A 1 90 ? -10.395 4.232 8.151 1.00 91.12 90 ALA A CA 1
ATOM 688 C C . ALA A 1 90 ? -10.819 3.363 6.954 1.00 91.12 90 ALA A C 1
ATOM 690 O O . ALA A 1 90 ? -9.996 3.069 6.089 1.00 91.12 90 ALA A O 1
ATOM 691 N N . ALA A 1 91 ? -12.100 2.996 6.857 1.00 90.75 91 ALA A N 1
ATOM 692 C CA . ALA A 1 91 ? -12.631 2.250 5.715 1.00 90.75 91 ALA A CA 1
ATOM 693 C C . ALA A 1 91 ? -12.536 3.049 4.401 1.00 90.75 91 ALA A C 1
ATOM 695 O O . ALA A 1 91 ? -12.207 2.491 3.351 1.00 90.75 91 ALA A O 1
ATOM 696 N N . THR A 1 92 ? -12.772 4.361 4.458 1.00 91.19 92 THR A N 1
ATOM 697 C CA . THR A 1 92 ? -12.637 5.259 3.302 1.00 91.19 92 THR A CA 1
ATOM 698 C C . THR A 1 92 ? -11.185 5.318 2.833 1.00 91.19 92 THR A C 1
ATOM 700 O O . THR A 1 92 ? -10.911 5.077 1.658 1.00 91.19 92 THR A O 1
ATOM 703 N N . TRP A 1 93 ? -10.240 5.538 3.751 1.00 90.38 93 TRP A N 1
ATOM 704 C CA . TRP A 1 93 ? -8.810 5.549 3.438 1.00 90.38 93 TRP A CA 1
ATOM 705 C C . TRP A 1 93 ? -8.309 4.200 2.923 1.00 90.38 93 TRP A C 1
ATOM 707 O O . TRP A 1 93 ? -7.537 4.168 1.968 1.00 90.38 93 TRP A O 1
ATOM 717 N N . ALA A 1 94 ? -8.779 3.087 3.493 1.00 90.44 94 ALA A N 1
ATOM 718 C CA . ALA A 1 94 ? -8.452 1.750 3.004 1.00 90.44 94 ALA A CA 1
ATOM 719 C C . ALA A 1 94 ? -8.957 1.529 1.569 1.00 90.44 94 ALA A C 1
ATOM 721 O O . ALA A 1 94 ? -8.236 0.976 0.742 1.00 90.44 94 ALA A O 1
ATOM 722 N N . THR A 1 95 ? -10.161 2.013 1.249 1.00 93.38 95 THR A N 1
ATOM 723 C CA . THR A 1 95 ? -10.735 1.926 -0.103 1.00 93.38 95 THR A CA 1
ATOM 724 C C . THR A 1 95 ? -9.951 2.776 -1.104 1.00 93.38 95 THR A C 1
ATOM 726 O O . THR A 1 95 ? -9.657 2.320 -2.206 1.00 93.38 95 THR A O 1
ATOM 729 N N . ILE A 1 96 ? -9.559 3.993 -0.718 1.00 93.81 96 ILE A N 1
ATOM 730 C CA . ILE A 1 96 ? -8.716 4.862 -1.551 1.00 93.81 96 ILE A CA 1
ATOM 731 C C . ILE A 1 96 ? -7.349 4.208 -1.782 1.00 93.81 96 ILE A C 1
ATOM 733 O O . ILE A 1 96 ? -6.894 4.131 -2.919 1.00 93.81 96 ILE A O 1
ATOM 737 N N . GLY A 1 97 ? -6.717 3.687 -0.726 1.00 90.06 97 GLY A N 1
ATOM 738 C CA . GLY A 1 97 ? -5.441 2.978 -0.822 1.00 90.06 97 GLY A CA 1
ATOM 739 C C . GLY A 1 97 ? -5.518 1.759 -1.742 1.00 90.06 97 GLY A C 1
ATOM 740 O O . GLY A 1 97 ? -4.646 1.577 -2.590 1.00 90.06 97 GLY A O 1
ATOM 741 N N . PHE A 1 98 ? -6.599 0.979 -1.648 1.00 92.38 98 PHE A N 1
ATOM 742 C CA . PHE A 1 98 ? -6.865 -0.120 -2.574 1.00 92.38 98 PHE A CA 1
ATOM 743 C C . PHE A 1 98 ? -6.928 0.357 -4.022 1.00 92.38 98 PHE A C 1
ATOM 745 O O . PHE A 1 98 ? -6.278 -0.219 -4.891 1.00 92.38 98 PHE A O 1
ATOM 752 N N . LEU A 1 99 ? -7.673 1.433 -4.277 1.00 95.00 99 LEU A N 1
ATOM 753 C CA . LEU A 1 99 ? -7.849 1.967 -5.621 1.00 95.00 99 LEU A CA 1
ATOM 754 C C . LEU A 1 99 ? -6.527 2.473 -6.216 1.00 95.00 99 LEU A C 1
ATOM 756 O O . LEU A 1 99 ? -6.289 2.298 -7.407 1.00 95.00 99 LEU A O 1
ATOM 760 N N . VAL A 1 100 ? -5.645 3.040 -5.389 1.00 93.25 100 VAL A N 1
ATOM 761 C CA . VAL A 1 100 ? -4.298 3.465 -5.800 1.00 93.25 100 VAL A CA 1
ATOM 762 C C . VAL A 1 100 ? -3.428 2.269 -6.184 1.00 93.25 100 VAL A C 1
ATOM 764 O O . VAL A 1 100 ? -2.817 2.289 -7.251 1.00 93.25 100 VAL A O 1
ATOM 767 N N . ILE A 1 101 ? -3.388 1.217 -5.360 1.00 90.56 101 ILE A N 1
ATOM 768 C CA . ILE A 1 101 ? -2.629 -0.010 -5.663 1.00 90.56 101 ILE A CA 1
ATOM 769 C C . ILE A 1 101 ? -3.171 -0.654 -6.943 1.00 90.56 101 ILE A C 1
ATOM 771 O O . ILE A 1 101 ? -2.406 -1.044 -7.824 1.00 90.56 101 ILE A O 1
ATOM 775 N N . PHE A 1 102 ? -4.497 -0.706 -7.072 1.00 91.88 102 PHE A N 1
ATOM 776 C CA . PHE A 1 102 ? -5.169 -1.221 -8.254 1.00 91.88 102 PHE A CA 1
ATOM 777 C C . PHE A 1 102 ? -4.799 -0.417 -9.506 1.00 91.88 102 PHE A C 1
ATOM 779 O O . PHE A 1 102 ? -4.361 -0.999 -10.492 1.00 91.88 102 PHE A O 1
ATOM 786 N N . ALA A 1 103 ? -4.887 0.914 -9.473 1.00 94.62 103 ALA A N 1
ATOM 787 C CA . ALA A 1 103 ? -4.487 1.762 -10.597 1.00 94.62 103 ALA A CA 1
ATOM 788 C C . ALA A 1 103 ? -2.990 1.625 -10.933 1.00 94.62 103 ALA A C 1
ATOM 790 O O . ALA A 1 103 ? -2.619 1.592 -12.105 1.00 94.62 103 ALA A O 1
ATOM 791 N N . SER A 1 104 ? -2.130 1.492 -9.919 1.00 90.06 104 SER A N 1
ATOM 792 C CA . SER A 1 104 ? -0.691 1.289 -10.106 1.00 90.06 104 SER A CA 1
ATOM 793 C C . SER A 1 104 ? -0.387 -0.011 -10.859 1.00 90.06 104 SER A C 1
ATOM 795 O O . SER A 1 104 ? 0.429 -0.001 -11.781 1.00 90.06 104 SER A O 1
ATOM 797 N N . TYR A 1 105 ? -1.112 -1.097 -10.565 1.00 88.38 105 TYR A N 1
ATOM 798 C CA . TYR A 1 105 ? -0.983 -2.363 -11.294 1.00 88.38 105 TYR A CA 1
ATOM 799 C C . TYR A 1 105 ? -1.281 -2.207 -12.793 1.00 88.38 105 TYR A C 1
ATOM 801 O O . TYR A 1 105 ? -0.548 -2.728 -13.632 1.00 88.38 105 TYR A O 1
ATOM 809 N N . TRP A 1 106 ? -2.312 -1.436 -13.151 1.00 90.50 106 TRP A N 1
ATOM 810 C CA . TRP A 1 106 ? -2.645 -1.180 -14.556 1.00 90.50 106 TRP A CA 1
ATOM 811 C C . TRP A 1 106 ? -1.544 -0.409 -15.288 1.00 90.50 106 TRP A C 1
ATOM 813 O O . TRP A 1 106 ? -1.249 -0.716 -16.442 1.00 90.50 106 TRP A O 1
ATOM 823 N N . ILE A 1 107 ? -0.897 0.549 -14.618 1.00 88.31 107 ILE A N 1
ATOM 824 C CA . ILE A 1 107 ? 0.250 1.271 -15.187 1.00 88.31 107 ILE A CA 1
ATOM 825 C C . ILE A 1 107 ? 1.397 0.294 -15.472 1.00 88.31 107 ILE A C 1
ATOM 827 O O . ILE A 1 107 ? 1.958 0.312 -16.567 1.00 88.31 107 ILE A O 1
ATOM 831 N N . LEU A 1 108 ? 1.714 -0.597 -14.527 1.00 85.94 108 LEU A N 1
ATOM 832 C CA . LEU A 1 108 ? 2.758 -1.609 -14.716 1.00 85.94 108 LEU A CA 1
ATOM 833 C C . LEU A 1 108 ? 2.427 -2.581 -15.853 1.00 85.94 108 LEU A C 1
ATOM 835 O O . LEU A 1 108 ? 3.314 -2.941 -16.625 1.00 85.94 108 LEU A O 1
ATOM 839 N N . GLN A 1 109 ? 1.156 -2.952 -16.011 1.00 87.75 109 GLN A N 1
ATOM 840 C CA . GLN A 1 109 ? 0.707 -3.808 -17.107 1.00 87.75 109 GLN A CA 1
ATOM 841 C C . GLN A 1 109 ? 0.896 -3.139 -18.477 1.00 87.75 109 GLN A C 1
ATOM 843 O O . GLN A 1 109 ? 1.309 -3.798 -19.431 1.00 87.75 109 GLN A O 1
ATOM 848 N N . ILE A 1 110 ? 0.631 -1.832 -18.578 1.00 90.12 110 ILE A N 1
ATOM 849 C CA . ILE A 1 110 ? 0.865 -1.058 -19.807 1.00 90.12 110 ILE A CA 1
ATOM 850 C C . ILE A 1 110 ? 2.364 -0.970 -20.102 1.00 90.12 110 ILE A C 1
ATOM 852 O O . ILE A 1 110 ? 2.769 -1.194 -21.240 1.00 90.12 110 ILE A O 1
ATOM 856 N N . ILE A 1 111 ? 3.193 -0.697 -19.087 1.00 85.69 111 ILE A N 1
ATOM 857 C CA . ILE A 1 111 ? 4.654 -0.676 -19.243 1.00 85.69 111 ILE A CA 1
ATOM 858 C C . ILE A 1 111 ? 5.132 -2.030 -19.769 1.00 85.69 111 ILE A C 1
ATOM 860 O O . ILE A 1 111 ? 5.792 -2.063 -20.801 1.00 85.69 111 ILE A O 1
ATOM 864 N N . LYS A 1 112 ? 4.711 -3.136 -19.144 1.00 85.38 112 LYS A N 1
ATOM 865 C CA . LYS A 1 112 ? 5.020 -4.500 -19.595 1.00 85.38 112 LYS A CA 1
ATOM 866 C C . LYS A 1 112 ? 4.585 -4.751 -21.041 1.00 85.38 112 LYS A C 1
ATOM 868 O O . LYS A 1 112 ? 5.325 -5.372 -21.795 1.00 85.38 112 LYS A O 1
ATOM 873 N N . ALA A 1 113 ? 3.408 -4.274 -21.446 1.00 85.81 113 ALA A N 1
ATOM 874 C CA . ALA A 1 113 ? 2.908 -4.460 -22.808 1.00 85.81 113 ALA A CA 1
ATOM 875 C C . ALA A 1 113 ? 3.747 -3.721 -23.866 1.00 85.81 113 ALA A C 1
ATOM 877 O O . ALA A 1 113 ? 3.849 -4.194 -24.995 1.00 85.81 113 ALA A O 1
ATOM 878 N N . ILE A 1 114 ? 4.345 -2.579 -23.510 1.00 86.44 114 ILE A N 1
ATOM 879 C CA . ILE A 1 114 ? 5.146 -1.757 -24.427 1.00 86.44 114 ILE A CA 1
ATOM 880 C C . ILE A 1 114 ? 6.621 -2.180 -24.414 1.00 86.44 114 ILE A C 1
ATOM 882 O O . ILE A 1 114 ? 7.247 -2.242 -25.468 1.00 86.44 114 ILE A O 1
ATOM 886 N N . THR A 1 115 ? 7.190 -2.457 -23.237 1.00 81.75 115 THR A N 1
ATOM 887 C CA . THR A 1 115 ? 8.619 -2.777 -23.079 1.00 81.75 115 THR A CA 1
ATOM 888 C C . THR A 1 115 ? 8.919 -4.270 -23.172 1.00 81.75 115 THR A C 1
ATOM 890 O O . THR A 1 115 ? 10.065 -4.641 -23.399 1.00 81.75 115 THR A O 1
ATOM 893 N N . GLY A 1 116 ? 7.921 -5.136 -22.975 1.00 75.31 116 GLY A N 1
ATOM 894 C CA . GLY A 1 116 ? 8.099 -6.588 -22.891 1.00 75.31 116 GLY A CA 1
ATOM 895 C C . GLY A 1 116 ? 8.769 -7.069 -21.598 1.00 75.31 116 GLY A C 1
ATOM 896 O O . GLY A 1 116 ? 8.930 -8.274 -21.418 1.00 75.31 116 GLY A O 1
ATOM 897 N N . VAL A 1 117 ? 9.140 -6.159 -20.691 1.00 75.81 117 VAL A N 1
ATOM 898 C CA . VAL A 1 117 ? 9.816 -6.480 -19.426 1.00 75.81 117 VAL A CA 1
ATOM 899 C C . VAL A 1 117 ? 8.779 -6.676 -18.326 1.00 75.81 117 VAL A C 1
ATOM 901 O O . VAL A 1 117 ? 7.959 -5.791 -18.066 1.00 75.81 117 VAL A O 1
ATOM 904 N N . ASP A 1 118 ? 8.819 -7.831 -17.661 1.00 76.50 118 ASP A N 1
ATOM 905 C CA . ASP A 1 118 ? 7.982 -8.094 -16.493 1.00 76.50 118 ASP A CA 1
ATOM 906 C C . ASP A 1 118 ? 8.680 -7.606 -15.217 1.00 76.50 118 ASP A C 1
ATOM 908 O O . ASP A 1 118 ? 9.626 -8.210 -14.724 1.00 76.50 118 ASP A O 1
ATOM 912 N N . ILE A 1 119 ? 8.201 -6.475 -14.703 1.00 73.19 119 ILE A N 1
ATOM 913 C CA . ILE A 1 119 ? 8.701 -5.829 -13.481 1.00 73.19 119 ILE A CA 1
ATOM 914 C C . ILE A 1 119 ? 8.109 -6.494 -12.223 1.00 73.19 119 ILE A C 1
ATOM 916 O O . ILE A 1 119 ? 8.645 -6.356 -11.128 1.00 73.19 119 ILE A O 1
ATOM 920 N N . ILE A 1 120 ? 6.983 -7.202 -12.362 1.00 69.75 120 ILE A N 1
ATOM 921 C CA . ILE A 1 120 ? 6.260 -7.822 -11.241 1.00 69.75 120 ILE A CA 1
ATOM 922 C C . ILE A 1 120 ? 6.743 -9.261 -11.025 1.00 69.75 120 ILE A C 1
ATOM 924 O O . ILE A 1 120 ? 6.833 -9.722 -9.890 1.00 69.75 120 ILE A O 1
ATOM 928 N N . HIS A 1 121 ? 7.089 -9.951 -12.108 1.00 67.75 121 HIS A N 1
ATOM 929 C CA . HIS A 1 121 ? 7.742 -11.254 -12.091 1.00 67.75 121 HIS A CA 1
ATOM 930 C C . HIS A 1 121 ? 8.974 -11.190 -12.990 1.00 67.75 121 HIS A C 1
ATOM 932 O O . HIS A 1 121 ? 8.912 -11.634 -14.139 1.00 67.75 121 HIS A O 1
ATOM 938 N N . PRO A 1 122 ? 10.081 -10.600 -12.511 1.00 61.91 122 PRO A N 1
ATOM 939 C CA . PRO A 1 122 ? 11.318 -10.632 -13.266 1.00 61.91 122 PRO A CA 1
ATOM 940 C C . PRO A 1 122 ? 11.714 -12.096 -13.476 1.00 61.91 122 PRO A C 1
ATOM 942 O O . PRO A 1 122 ? 11.950 -12.834 -12.519 1.00 61.91 122 PRO A O 1
ATOM 945 N N . ASN A 1 123 ? 11.727 -12.521 -14.741 1.00 52.44 123 ASN A N 1
ATOM 946 C CA . ASN A 1 123 ? 12.276 -13.807 -15.154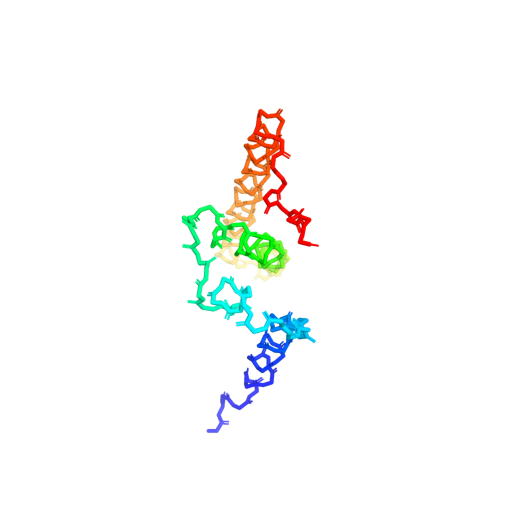 1.00 52.44 123 ASN A CA 1
ATOM 947 C C . ASN A 1 123 ? 13.801 -13.701 -15.040 1.00 52.44 123 ASN A C 1
ATOM 949 O O . ASN A 1 123 ? 14.467 -13.364 -16.020 1.00 52.44 123 ASN A O 1
ATOM 953 N N . ILE A 1 124 ? 14.321 -13.883 -13.828 1.00 49.34 124 ILE A N 1
ATOM 954 C CA . ILE A 1 124 ? 15.740 -14.175 -13.604 1.00 49.34 124 ILE A CA 1
ATOM 955 C C . ILE A 1 124 ? 16.043 -15.613 -14.019 1.00 49.34 124 ILE A C 1
ATOM 957 O O . ILE A 1 124 ? 15.216 -16.503 -13.711 1.00 49.34 124 ILE A O 1
#

Secondary structure (DSSP, 8-state):
---GGGHHHHHHHHHHH-PPPP----TTTTTSSSTTT---SHHHHHHHHHHHHHHHHHHHHHHHHHHHHHHHHHHHHHT-HHHHHHHHHHHHHHHHHHHHHHHHHHHHHHHHHHH---SSS---

Sequence (124 aa):
MKKLWVLPLLTVFFILFSSPLHAVINIVNDISDTPWGSFSSLGDFISTLLPNIYILSGIIMFAIFFSGGFMIISGGTTGDAKKSQQGKEAATWATIGFLVIFASYWILQIIKAITGVDIIHPNI

pLDDT: mean 76.12, std 15.67, range [45.53, 95.0]

Radius of gyration: 20.84 Å; chains: 1; bounding box: 58×30×55 Å

Foldseek 3Di:
DPPPVCVVVVVVVVVVLDDDQDDDDDPVCPQCRDPPRDPVDPLVVQLSVVLVVLVVLVVVLVVLLVCLVVQLVVCVVVVPVVSNVSSVVSNVVSVVSVVVSVVVVVVQVVVCVVVVANSNDGPD

=== Feature glossary ===
A reading guide for the features in this record.

Start from the sequence.

  · This is the polypeptide sequence — one letter per residue, N-terminus first. Length ranges from a few dozen residues for small domains to over a thousand for large multi-domain proteins.

Fold it, and you get atomic coordinates and the backbone conformation that goes with them.

  · Structure coordinates are given as an mmCIF _atom_site loop: one row per atom with element, residue name, chain id, sequence number, and x/y/z position in Å. Only the four main-chain atoms per residue are included here; side chains are omitted to keep the record compact.

  · Backbone dihedral angles. Every residue except chain termini has a φ (preceding-C → N → Cα → C) and a ψ (N → Cα → C → next-N). They are reported in degrees following the IUPAC sign convention. Secondary structure is essentially a statement about which (φ, ψ) basin each residue occupies.

  · The SS8 string is DSSP's per-residue secondary-structure call. α-helix (H) means an i→i+4 H-bond ladder; β-strand (E) means the residue participates in a β-sheet; 3₁₀ (G) and π (I) are tighter and wider helices; T/S are turns/bends; '-' is loop.

  · SS3 is a coarse helix/strand/coil call (letters a/b/c) made by the P-SEA algorithm from inter-Cα distances and dihedrals. It is less detailed than DSSP but needs only Cα positions.

Summarize the fold with a handful of shape descriptors and a per-residue structural alphabet.

  · Radius of gyration (Rg) is the root-mean-square distance of Cα atoms from their centroid — a single number for overall size and compactness. A globular domain of N residues has Rg ≈ 2.2·N^0.38 Å; an extended or disordered chain has a much larger Rg. The Cα contact count is the number of residue pairs whose Cα atoms are within 8 Å and are more than four positions apart in sequence — a standard proxy for tertiary packing density. The bounding box is the smallest axis-aligned box enclosing all Cα atoms.

  · The Foldseek 3Di string encodes local tertiary geometry as a 20-letter alphabet — one character per residue — derived from the relative positions of nearby Cα atoms. Unlike the amino-acid sequence, 3Di is a direct function of the 3D structure, so two proteins with the same fold have similar 3Di strings even at low sequence identity.

  · Solvent-accessible surface area (SASA) is the area in Å² traced out by the centre of a 1.4 Å probe sphere (a water molecule) rolled over the protein's van der Waals surface (Shrake–Rupley / Lee–Richards construction). Buried residues have near-zero SASA; fully exposed residues can exceed 200 Å². The total SASA scales roughly with the number of surface residues.

Ask how reliable the model is.

  · pLDDT (predicted Local Distance Difference Test) is AlphaFold's per-residue confidence score, ranging from 0 to 100. Values above 90 indicate high confidence (typically well-packed cores); 70–90 is confident; 50–70 low confidence; below 50 usually means the region is disordered or the prediction is unreliable there. AlphaFold stores pLDDT in the mmCIF B-factor column.

  · B-factor (Debye–Waller factor) reflects atomic displacement in the crystal lattice. It is an experimental observable (units Å²), not a prediction; low values mean the atom is pinned down, high values mean it moves or is heterogeneous across the crystal.

  · Predicted Aligned Error (PAE) is an AlphaFold confidence matrix: entry (i, j) is the expected error in the position of residue j, in ångströms, when the prediction is superimposed on the true structure at residue i. Low PAE within a block of residues means that block is internally rigid and well-predicted; high PAE between two blocks means their relative placement is uncertain even if each block individually is confident.

Place it in context: what it resembles, what it is annotated as, and how it looks.

  · Nearest PDB neighbors are the top structural matches found by Foldseek when searching this structure against the entire Protein Data Bank. Each hit reports a TM-score (0 to 1; >0.5 almost always implies the same fold) and an E-value. These are *structural* homologs — they may share no detectable sequence similarity.

  · Functional annotations link the protein to curated databases. InterPro entries identify conserved domains and families by matching the sequence against member-database signatures (Pfam, PROSITE, CDD, …). Gene Ontology (GO) terms describe molecular function, biological process, and cellular component in a controlled vocabulary. CATH places the structure in a hierarchical fold classification (Class/Architecture/Topology/Homologous-superfamily). The organism is the source species.

  · Three diagnostic plots accompany the record. The Cα contact map visualizes the tertiary structure as a 2D adjacency matrix (8 Å cutoff, sequence-local contacts suppressed). The Ramachandran plot shows the distribution of backbone (φ, ψ) torsions, with points in the α and β basins reflecting secondary structure content. The PAE plot shows AlphaFold's inter-residue confidence as a color matrix.

  · Six rendered views show the 3D structure from the faces of a cube — i.e. along ±x, ±y, ±z. Rendering representation is drawn randomly per protein from cartoon (secondary-structure ribbons), sticks (backbone bonds), or molecular surface; coloring is either N→C rainbow (blue at the N-terminus through red at the C-terminus) or one color per chain.